Protein AF-A0A942QZ62-F1 (afdb_monomer_lite)

Sequence (145 aa):
MKFITEDDLRDLYRKEPFTAYNLEPGARLTPGGRQFLADRGISMPDNSFSHKKKDTNPRSSSELSESKKNINKLKLYSKMKSIEALFFLTEEELLHRDVILAQSVAKLSKQYSRLKNELKVKGKVENLCCSECTGIKEHNFSDNL

Secondary structure (DSSP, 8-state):
-EEE-HHHHHHHHHHS--SB--PPTTEEE-HHHHHHHHHTT-B-----------------SSHHHHHHHHHHHHHHHHHHHHHHHHHHHHHHHHHTT-HHHHHHHHHHHHHHHHHHHHHHTTPPPP-------SS--TTTTTTT-

pLDDT: mean 78.54, std 17.74, range [36.59, 97.62]

Structure (mmCIF, N/CA/C/O backbone):
data_AF-A0A942QZ62-F1
#
_entry.id   AF-A0A942QZ62-F1
#
loop_
_atom_site.group_PDB
_atom_site.id
_atom_site.type_symbol
_atom_site.label_atom_id
_atom_site.label_alt_id
_atom_site.label_comp_id
_atom_site.label_asym_id
_atom_site.label_entity_id
_atom_site.label_seq_id
_atom_site.pdbx_PDB_ins_code
_atom_site.Cartn_x
_atom_site.Cartn_y
_atom_site.Cartn_z
_atom_site.occupancy
_atom_site.B_iso_or_equiv
_atom_site.auth_seq_id
_atom_site.auth_comp_id
_atom_site.auth_asym_id
_atom_site.auth_atom_id
_atom_site.pdbx_PDB_model_num
ATOM 1 N N . MET A 1 1 ? -37.458 -15.280 28.577 1.00 68.44 1 MET A N 1
ATOM 2 C CA . MET A 1 1 ? -36.487 -14.167 28.453 1.00 68.44 1 MET A CA 1
ATOM 3 C C . MET A 1 1 ? -36.540 -13.664 27.024 1.00 68.44 1 MET A C 1
ATOM 5 O O . MET A 1 1 ? -36.542 -14.500 26.129 1.00 68.44 1 MET A O 1
ATOM 9 N N . LYS A 1 2 ? -36.649 -12.351 26.804 1.00 79.88 2 LYS A N 1
ATOM 10 C CA . LYS A 1 2 ? -36.702 -11.787 25.447 1.00 79.88 2 LYS A CA 1
ATOM 11 C C . LYS A 1 2 ? -35.281 -11.582 24.931 1.00 79.88 2 LYS A C 1
ATOM 13 O O . LYS A 1 2 ? -34.445 -11.033 25.649 1.00 79.88 2 LYS A O 1
ATOM 18 N N . PHE A 1 3 ? -35.008 -12.043 23.717 1.00 85.44 3 PHE A N 1
ATOM 19 C CA . PHE A 1 3 ? -33.731 -11.814 23.055 1.00 85.44 3 PHE A CA 1
ATOM 20 C C . PHE A 1 3 ? -33.912 -10.774 21.968 1.00 85.44 3 PHE A C 1
ATOM 22 O O . PHE A 1 3 ? -34.851 -10.874 21.189 1.00 85.44 3 PHE A O 1
ATOM 29 N N . ILE A 1 4 ? -33.013 -9.799 21.936 1.00 87.31 4 ILE A N 1
ATOM 30 C CA . ILE A 1 4 ? -32.986 -8.778 20.895 1.00 87.31 4 ILE A CA 1
ATOM 31 C C . ILE A 1 4 ? -31.931 -9.184 19.880 1.00 87.31 4 ILE A C 1
ATOM 33 O O . ILE A 1 4 ? -30.747 -9.386 20.205 1.00 87.31 4 ILE A O 1
ATOM 37 N N . THR A 1 5 ? -32.403 -9.400 18.662 1.00 90.88 5 THR A N 1
ATOM 38 C CA . THR A 1 5 ? -31.600 -9.833 17.530 1.00 90.88 5 THR A CA 1
ATOM 39 C C . THR A 1 5 ? -31.039 -8.637 16.775 1.00 90.88 5 THR A C 1
ATOM 41 O O . THR A 1 5 ? -31.363 -7.481 17.043 1.00 90.88 5 THR A O 1
ATOM 44 N N . GLU A 1 6 ? -30.135 -8.919 15.848 1.00 93.25 6 GLU A N 1
ATOM 45 C CA . GLU A 1 6 ? -29.623 -7.906 14.936 1.00 93.25 6 GLU A CA 1
ATOM 46 C C . GLU A 1 6 ? -30.728 -7.315 14.049 1.00 93.25 6 GLU A C 1
ATOM 48 O O . GLU A 1 6 ? -30.774 -6.104 13.841 1.00 93.25 6 GLU A O 1
ATOM 53 N N . ASP A 1 7 ? -31.629 -8.164 13.551 1.00 90.12 7 ASP A N 1
ATOM 54 C CA . ASP A 1 7 ? -32.687 -7.749 12.632 1.00 90.12 7 ASP A CA 1
ATOM 55 C C . ASP A 1 7 ? -33.701 -6.833 13.325 1.00 90.12 7 ASP A C 1
ATOM 57 O O . ASP A 1 7 ? -34.071 -5.806 12.757 1.00 90.12 7 ASP A O 1
ATOM 61 N N . ASP A 1 8 ? -34.021 -7.096 14.598 1.00 88.69 8 ASP A N 1
ATOM 62 C CA . ASP A 1 8 ? -34.853 -6.197 15.411 1.00 88.69 8 ASP A CA 1
ATOM 63 C C . ASP A 1 8 ? -34.249 -4.782 15.483 1.00 88.69 8 ASP A C 1
ATOM 65 O O . ASP A 1 8 ? -34.947 -3.774 15.354 1.00 88.69 8 ASP A O 1
ATOM 69 N N . LEU A 1 9 ? -32.926 -4.689 15.660 1.00 90.31 9 LEU A N 1
ATOM 70 C CA . LEU A 1 9 ? -32.213 -3.412 15.723 1.00 90.31 9 LEU A CA 1
ATOM 71 C C . LEU A 1 9 ? -32.121 -2.734 14.353 1.00 90.31 9 LEU A C 1
ATOM 73 O O . LEU A 1 9 ? -32.219 -1.509 14.277 1.00 90.31 9 LEU A O 1
ATOM 77 N N . ARG A 1 10 ? -31.959 -3.502 13.269 1.00 91.38 10 ARG A N 1
ATOM 78 C CA . ARG A 1 10 ? -31.983 -2.976 11.896 1.00 91.38 10 ARG A CA 1
ATOM 79 C C . ARG A 1 10 ? -33.340 -2.384 11.549 1.00 91.38 10 ARG A C 1
ATOM 81 O O . ARG A 1 10 ? -33.377 -1.307 10.956 1.00 91.38 10 ARG A O 1
ATOM 88 N N . ASP A 1 11 ? -34.426 -3.049 11.922 1.00 92.19 11 ASP A N 1
ATOM 89 C CA . ASP A 1 11 ? -35.782 -2.578 11.649 1.00 92.19 11 ASP A CA 1
ATOM 90 C C . ASP A 1 11 ? -36.106 -1.304 12.428 1.00 92.19 11 ASP A C 1
ATOM 92 O O . ASP A 1 11 ? -36.675 -0.367 11.864 1.00 92.19 11 ASP A O 1
ATOM 96 N N . LEU A 1 12 ? -35.678 -1.219 13.691 1.00 88.12 12 LEU A N 1
ATOM 97 C CA . LEU A 1 12 ? -35.766 0.017 14.471 1.00 88.12 12 LEU A CA 1
ATOM 98 C C . LEU A 1 12 ? -34.942 1.138 13.829 1.00 88.12 12 LEU A C 1
ATOM 100 O O . LEU A 1 12 ? -35.452 2.238 13.639 1.00 88.12 12 LEU A O 1
ATOM 104 N N . TYR A 1 13 ? -33.706 0.845 13.418 1.00 89.12 13 TYR A N 1
ATOM 105 C CA . TYR A 1 13 ? -32.801 1.846 12.851 1.00 89.12 13 TYR A CA 1
ATOM 106 C C . TYR A 1 13 ? -33.254 2.344 11.471 1.00 89.12 13 TYR A C 1
ATOM 108 O O . TYR A 1 13 ? -32.986 3.484 11.101 1.00 89.12 13 TYR A O 1
ATOM 116 N N . ARG A 1 14 ? -33.937 1.498 10.687 1.00 90.12 14 ARG A N 1
ATOM 117 C CA . ARG A 1 14 ? -34.546 1.889 9.405 1.00 90.12 14 ARG A CA 1
ATOM 118 C C . ARG A 1 14 ? -35.723 2.840 9.589 1.00 90.12 14 ARG A C 1
ATOM 120 O O . ARG A 1 14 ? -35.934 3.683 8.724 1.00 90.12 14 ARG A O 1
ATOM 127 N N . LYS A 1 15 ? -36.491 2.682 10.670 1.00 90.69 15 LYS A N 1
ATOM 128 C CA . LYS A 1 15 ? -37.608 3.579 10.994 1.00 90.69 15 LYS A CA 1
ATOM 129 C C . LYS A 1 15 ? -37.088 4.922 11.484 1.00 90.69 15 LYS A C 1
ATOM 131 O O . LYS A 1 15 ? -37.497 5.956 10.971 1.00 90.69 15 LYS A O 1
ATOM 136 N N . GLU A 1 16 ? -36.172 4.887 12.444 1.00 81.31 16 GLU A N 1
ATOM 137 C CA . GLU A 1 16 ? -35.590 6.081 13.037 1.00 81.31 16 GLU A CA 1
ATOM 138 C C . GLU A 1 16 ? -34.131 5.806 13.422 1.00 81.31 16 GLU A C 1
ATOM 140 O O . GLU A 1 16 ? -33.865 4.945 14.264 1.00 81.31 16 GLU A O 1
ATOM 145 N N . PRO A 1 17 ? -33.156 6.503 12.818 1.00 88.00 17 PRO A N 1
ATOM 146 C CA . PRO A 1 17 ? -31.763 6.376 13.217 1.00 88.00 17 PRO A CA 1
ATOM 147 C C . PRO A 1 17 ? -31.559 6.849 14.661 1.00 88.00 17 PRO A C 1
ATOM 149 O O . PRO A 1 17 ? -31.907 7.974 15.009 1.00 88.00 17 PRO A O 1
ATOM 152 N N . PHE A 1 18 ? -30.929 6.016 15.488 1.00 87.56 18 PHE A N 1
ATOM 153 C CA . PHE A 1 18 ? -30.639 6.326 16.891 1.00 87.56 18 PHE A CA 1
ATOM 154 C C . PHE A 1 18 ? -29.142 6.220 17.200 1.00 87.56 18 PHE A C 1
ATOM 156 O O . PHE A 1 18 ? -28.410 5.440 16.589 1.00 87.56 18 PHE A O 1
ATOM 163 N N . THR A 1 19 ? -28.683 7.015 18.168 1.00 84.69 19 THR A N 1
ATOM 164 C CA . THR A 1 19 ? -27.286 7.048 18.650 1.00 84.69 19 THR A CA 1
ATOM 165 C C . THR A 1 19 ? -27.113 6.402 20.022 1.00 84.69 19 THR A C 1
ATOM 167 O O . THR A 1 19 ? -25.987 6.114 20.431 1.00 84.69 19 THR A O 1
ATOM 170 N N . ALA A 1 20 ? -28.220 6.131 20.713 1.00 85.19 20 ALA A N 1
ATOM 171 C CA . ALA A 1 20 ? -28.248 5.403 21.968 1.00 85.19 20 ALA A CA 1
ATOM 172 C C . ALA A 1 20 ? -29.359 4.353 21.949 1.00 85.19 20 ALA A C 1
ATOM 174 O O . ALA A 1 20 ? -30.429 4.588 21.387 1.00 85.19 20 ALA A O 1
ATOM 175 N N . TYR A 1 21 ? -29.101 3.203 22.567 1.00 85.00 21 TYR A N 1
ATOM 176 C CA . TYR A 1 21 ? -30.077 2.128 22.692 1.00 85.00 21 TYR A CA 1
ATOM 177 C C . TYR A 1 21 ? -30.213 1.710 24.157 1.00 85.00 21 TYR A C 1
ATOM 179 O O . TYR A 1 21 ? -29.222 1.446 24.831 1.00 85.00 21 TYR A O 1
ATOM 187 N N . ASN A 1 22 ? -31.447 1.662 24.662 1.00 82.50 22 ASN A N 1
ATOM 188 C CA . ASN A 1 22 ? -31.733 1.272 26.041 1.00 82.50 22 ASN A CA 1
ATOM 189 C C . ASN A 1 22 ? -32.292 -0.146 26.059 1.00 82.50 22 ASN A C 1
ATOM 191 O O . ASN A 1 22 ? -33.330 -0.421 25.458 1.00 82.50 22 ASN A O 1
ATOM 195 N N . LEU A 1 23 ? -31.603 -1.049 26.756 1.00 82.12 23 LEU A N 1
ATOM 196 C CA . LEU A 1 23 ? -32.055 -2.428 26.887 1.00 82.12 23 LEU A CA 1
ATOM 197 C C . LEU A 1 23 ? -33.102 -2.530 27.995 1.00 82.12 23 LEU A C 1
ATOM 199 O O . LEU A 1 23 ? -32.817 -2.201 29.148 1.00 82.12 23 LEU A O 1
ATOM 203 N N . GLU A 1 24 ? -34.289 -3.032 27.658 1.00 76.31 24 GLU A N 1
ATOM 204 C CA . GLU A 1 24 ? -35.328 -3.264 28.660 1.00 76.31 24 GLU A CA 1
ATOM 205 C C . GLU A 1 24 ? -34.878 -4.282 29.728 1.00 76.31 24 GLU A C 1
ATOM 207 O O . GLU A 1 24 ? -34.213 -5.277 29.404 1.00 76.31 24 GLU A O 1
ATOM 212 N N . PRO A 1 25 ? -35.243 -4.074 31.008 1.00 70.62 25 PRO A N 1
ATOM 213 C CA . PRO A 1 25 ? -34.860 -4.975 32.086 1.00 70.62 25 PRO A CA 1
ATOM 214 C C . PRO A 1 25 ? -35.391 -6.395 31.835 1.00 70.62 25 PRO A C 1
ATOM 216 O O . PRO A 1 25 ? -36.588 -6.620 31.676 1.00 70.62 25 PRO A O 1
ATOM 219 N N . GLY A 1 26 ? -34.481 -7.372 31.787 1.00 72.94 26 GLY A N 1
ATOM 220 C CA . GLY A 1 26 ? -34.798 -8.779 31.506 1.00 72.94 26 GLY A CA 1
ATOM 221 C C . GLY A 1 26 ? -34.714 -9.188 30.028 1.00 72.94 26 GLY A C 1
ATOM 222 O O . GLY A 1 26 ? -34.890 -10.374 29.716 1.00 72.94 26 GLY A O 1
ATOM 223 N N . ALA A 1 27 ? -34.404 -8.254 29.123 1.00 80.06 27 ALA A N 1
ATOM 224 C CA . ALA A 1 27 ? -34.025 -8.557 27.748 1.00 80.06 27 ALA A CA 1
ATOM 225 C C . ALA A 1 27 ? -32.513 -8.814 27.634 1.00 80.06 27 ALA A C 1
ATOM 227 O O . ALA A 1 27 ? -31.707 -8.262 28.382 1.00 80.06 27 ALA A O 1
ATOM 228 N N . ARG A 1 28 ? -32.103 -9.673 26.696 1.00 84.31 28 ARG A N 1
ATOM 229 C CA . ARG A 1 28 ? -30.687 -9.955 26.407 1.00 84.31 28 ARG A CA 1
ATOM 230 C C . ARG A 1 28 ? -30.393 -9.719 24.937 1.00 84.31 28 ARG A C 1
ATOM 232 O O . ARG A 1 28 ? -31.146 -10.157 24.077 1.00 84.31 28 ARG A O 1
ATOM 239 N N . LEU A 1 29 ? -29.252 -9.109 24.637 1.00 88.38 29 LEU A N 1
ATOM 240 C CA . LEU A 1 29 ? -28.779 -9.030 23.258 1.00 88.38 29 LEU A CA 1
ATOM 241 C C . LEU A 1 29 ? -28.168 -10.358 22.807 1.00 88.38 29 LEU A C 1
ATOM 243 O O . LEU A 1 29 ? -27.397 -10.993 23.543 1.00 88.38 29 LEU A O 1
ATOM 247 N N . THR A 1 30 ? -28.449 -10.725 21.565 1.00 90.06 30 THR A N 1
ATOM 248 C CA . THR A 1 30 ? -27.677 -11.735 20.836 1.00 90.06 30 THR A CA 1
ATOM 249 C C . THR A 1 30 ? -26.265 -11.215 20.514 1.00 90.06 30 THR A C 1
ATOM 251 O O . THR A 1 30 ? -26.035 -10.002 20.530 1.00 90.06 30 THR A O 1
ATOM 254 N N . PRO A 1 31 ? -25.286 -12.095 20.232 1.00 88.25 31 PRO A N 1
ATOM 255 C CA . PRO A 1 31 ? -23.970 -11.669 19.753 1.00 88.25 31 PRO A CA 1
ATOM 256 C C . PRO A 1 31 ? -24.047 -10.766 18.511 1.00 88.25 31 PRO A C 1
ATOM 258 O O . PRO A 1 31 ? -23.385 -9.735 18.486 1.00 88.25 31 PRO A O 1
ATOM 261 N N . GLY A 1 32 ? -24.916 -11.098 17.546 1.00 87.38 32 GLY A N 1
ATOM 262 C CA . GLY A 1 32 ? -25.134 -10.292 16.338 1.00 87.38 32 GLY A CA 1
ATOM 263 C C . GLY A 1 32 ? -25.673 -8.894 16.646 1.00 87.38 32 GLY A C 1
ATOM 264 O O . GLY A 1 32 ? -25.113 -7.906 16.183 1.00 87.38 32 GLY A O 1
ATOM 265 N N . GLY A 1 33 ? -26.675 -8.786 17.526 1.00 89.69 33 GLY A N 1
ATOM 266 C CA . GLY A 1 33 ? -27.184 -7.482 17.962 1.00 89.69 33 GLY A CA 1
ATOM 267 C C . GLY A 1 33 ? -26.120 -6.627 18.660 1.00 89.69 33 GLY A C 1
ATOM 268 O O . GLY A 1 33 ? -26.065 -5.419 18.451 1.00 89.69 33 GLY A O 1
ATOM 269 N N . ARG A 1 34 ? -25.220 -7.247 19.440 1.00 88.12 34 ARG A N 1
ATOM 270 C CA . ARG A 1 34 ? -24.097 -6.535 20.086 1.00 88.12 34 ARG A CA 1
ATOM 271 C C . ARG A 1 34 ? -23.129 -5.981 19.051 1.00 88.12 34 ARG A C 1
ATOM 273 O O . ARG A 1 34 ? -22.724 -4.828 19.168 1.00 88.12 34 ARG A O 1
ATOM 280 N N . GLN A 1 35 ? -22.790 -6.795 18.055 1.00 89.81 35 GLN A N 1
ATOM 281 C CA . GLN A 1 35 ? -21.894 -6.392 16.980 1.00 89.81 35 GLN A CA 1
ATOM 282 C C . GLN A 1 35 ? -22.490 -5.240 16.165 1.0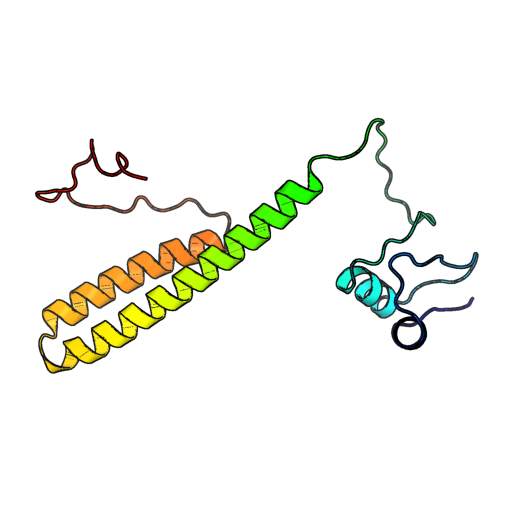0 89.81 35 GLN A C 1
ATOM 284 O O . GLN A 1 35 ? -21.804 -4.256 15.926 1.00 89.81 35 GLN A O 1
ATOM 289 N N . PHE A 1 36 ? -23.783 -5.298 15.840 1.00 91.50 36 PHE A N 1
ATOM 290 C CA . PHE A 1 36 ? -24.459 -4.240 15.089 1.00 91.50 36 PHE A CA 1
ATOM 291 C C . PHE A 1 36 ? -24.422 -2.878 15.792 1.00 91.50 36 PHE A C 1
ATOM 293 O O . PHE A 1 36 ? -24.140 -1.863 15.153 1.00 91.50 36 PHE A O 1
ATOM 300 N N . LEU A 1 37 ? -24.668 -2.841 17.108 1.00 89.69 37 LEU A N 1
ATOM 301 C CA . LEU A 1 37 ? -24.561 -1.599 17.881 1.00 89.69 37 LEU A CA 1
ATOM 302 C C . LEU A 1 37 ? -23.121 -1.068 17.901 1.00 89.69 37 LEU A C 1
ATOM 304 O O . LEU A 1 37 ? -22.918 0.134 17.735 1.00 89.69 37 LEU A O 1
ATOM 308 N N . ALA A 1 38 ? -22.129 -1.954 18.050 1.00 86.56 38 ALA A N 1
ATOM 309 C CA . ALA A 1 38 ? -20.713 -1.588 18.039 1.00 86.56 38 ALA A CA 1
ATOM 310 C C . ALA A 1 38 ? -20.266 -1.034 16.674 1.00 86.56 38 ALA A C 1
ATOM 312 O O . ALA A 1 38 ? -19.648 0.028 16.620 1.00 86.56 38 ALA A O 1
ATOM 313 N N . ASP A 1 39 ? -20.638 -1.699 15.577 1.00 88.88 39 ASP A N 1
ATOM 314 C CA . ASP A 1 39 ? -20.295 -1.300 14.206 1.00 88.88 39 ASP A CA 1
ATOM 315 C C . ASP A 1 39 ? -20.902 0.060 13.830 1.00 88.88 39 ASP A C 1
ATOM 317 O O . ASP A 1 39 ? -20.313 0.829 13.070 1.00 88.88 39 ASP A O 1
ATOM 321 N N . ARG A 1 40 ? -22.081 0.378 14.380 1.00 85.44 40 ARG A N 1
ATOM 322 C CA . ARG A 1 40 ? -22.775 1.661 14.179 1.00 85.44 40 ARG A CA 1
ATOM 323 C C . ARG A 1 40 ? -22.366 2.747 15.178 1.00 85.44 40 ARG A C 1
ATOM 325 O O . ARG A 1 40 ? -22.830 3.876 15.041 1.00 85.44 40 ARG A O 1
ATOM 332 N N . GLY A 1 41 ? -21.521 2.431 16.162 1.00 85.06 41 GLY A N 1
ATOM 333 C CA . GLY A 1 41 ? -21.110 3.369 17.210 1.00 85.06 41 GLY A CA 1
ATOM 334 C C . GLY A 1 41 ? -22.257 3.811 18.126 1.00 85.06 41 GLY A C 1
ATOM 335 O O . GLY A 1 41 ? -22.245 4.934 18.627 1.00 85.06 41 GLY A O 1
ATOM 336 N N . ILE A 1 42 ? -23.265 2.958 18.318 1.00 87.06 42 ILE A N 1
ATOM 337 C CA . ILE A 1 42 ? -24.442 3.254 19.138 1.00 87.06 42 ILE A CA 1
ATOM 338 C C . ILE A 1 42 ? -24.104 2.965 20.599 1.00 87.06 42 ILE A C 1
ATOM 340 O O . ILE A 1 42 ? -23.730 1.846 20.955 1.00 87.06 42 ILE A O 1
ATOM 344 N N . SER A 1 43 ? -24.233 3.982 21.451 1.00 79.44 43 SER A N 1
ATOM 345 C CA . SER A 1 43 ? -23.877 3.882 22.865 1.00 79.44 43 SER A CA 1
ATOM 346 C C . 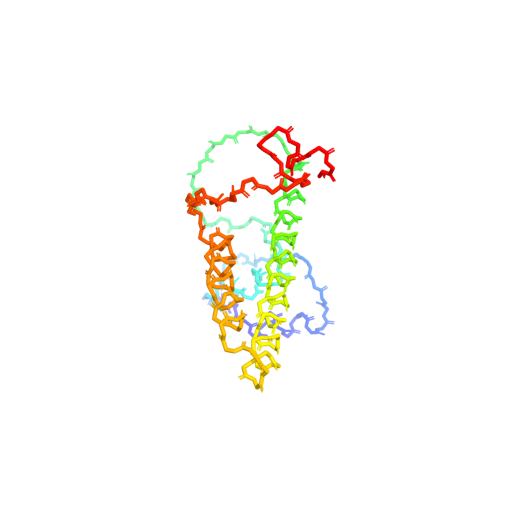SER A 1 43 ? -24.974 3.187 23.672 1.00 79.44 43 SER A C 1
ATOM 348 O O . SER A 1 43 ? -26.159 3.490 23.533 1.00 79.44 43 SER A O 1
ATOM 350 N N . MET A 1 44 ? -24.571 2.271 24.548 1.00 75.38 44 MET A N 1
ATOM 351 C CA . MET A 1 44 ? -25.444 1.657 25.545 1.00 75.38 44 MET A CA 1
ATOM 352 C C . MET A 1 44 ? -25.165 2.338 26.888 1.00 75.38 44 MET A C 1
ATOM 354 O O . MET A 1 44 ? -24.133 2.038 27.496 1.00 75.38 44 MET A O 1
ATOM 358 N N . PRO A 1 45 ? -26.021 3.255 27.370 1.00 62.72 45 PRO A N 1
ATOM 359 C CA . PRO A 1 45 ? -25.905 3.762 28.728 1.00 62.72 45 PRO A CA 1
ATOM 360 C C . PRO A 1 45 ? -26.245 2.622 29.697 1.00 62.72 45 PRO A C 1
ATOM 362 O O . PRO A 1 45 ? -27.396 2.251 29.883 1.00 62.72 45 PRO A O 1
ATOM 365 N N . ASP A 1 46 ? -25.176 2.024 30.212 1.00 52.38 46 ASP A N 1
ATOM 366 C CA . ASP A 1 46 ? -25.063 1.105 31.340 1.00 52.38 46 ASP A CA 1
ATOM 367 C C . ASP A 1 46 ? -26.295 0.247 31.683 1.00 52.38 46 ASP A C 1
ATOM 369 O O . ASP A 1 46 ? -27.203 0.651 32.409 1.00 52.38 46 ASP A O 1
ATOM 373 N N . ASN A 1 47 ? -26.252 -1.021 31.268 1.00 45.22 47 ASN A N 1
ATOM 374 C CA . ASN A 1 47 ? -26.923 -2.076 32.017 1.00 45.22 47 ASN A CA 1
ATOM 375 C C . ASN A 1 47 ? -25.974 -3.273 32.180 1.00 45.22 47 ASN A C 1
ATOM 377 O O . ASN A 1 47 ? -25.997 -4.240 31.423 1.00 45.22 47 ASN A O 1
ATOM 381 N N . SER A 1 48 ? -25.068 -3.116 33.148 1.00 48.62 48 SER A N 1
ATOM 382 C CA . SER A 1 48 ? -24.389 -4.150 33.938 1.00 48.62 48 SER A CA 1
ATOM 383 C C . SER A 1 48 ? -24.137 -5.520 33.274 1.00 48.62 48 SER A C 1
ATOM 385 O O . SER A 1 48 ? -24.806 -6.510 33.551 1.00 48.62 48 SER A O 1
ATOM 387 N N . PHE A 1 49 ? -23.030 -5.627 32.535 1.00 42.00 49 PHE A N 1
ATOM 388 C CA . PHE A 1 49 ? -22.252 -6.871 32.494 1.00 42.00 49 PHE A CA 1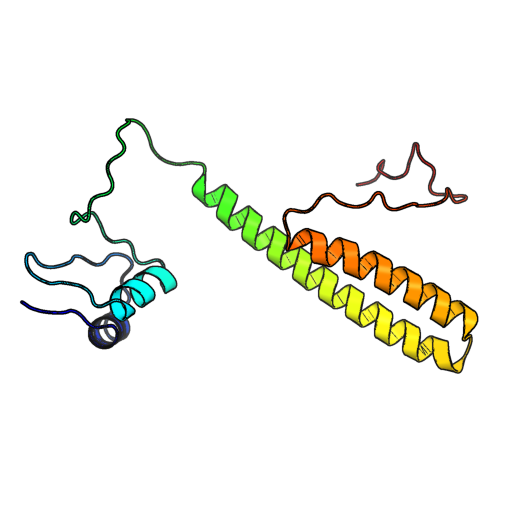
ATOM 389 C C . PHE A 1 49 ? -20.802 -6.574 32.884 1.00 42.00 49 PHE A C 1
ATOM 391 O O . PHE A 1 49 ? -19.943 -6.235 32.081 1.00 42.00 49 PHE A O 1
ATOM 398 N N . SER A 1 50 ? -20.602 -6.658 34.195 1.00 38.91 50 SER A N 1
ATOM 399 C CA . SER A 1 50 ? -19.357 -6.769 34.952 1.00 38.91 50 SER A CA 1
ATOM 400 C C . SER A 1 50 ? -18.071 -7.102 34.176 1.00 38.91 50 SER A C 1
ATOM 402 O O . SER A 1 50 ? -17.817 -8.263 33.868 1.00 38.91 50 SER A O 1
ATOM 404 N N . HIS A 1 51 ? -17.154 -6.135 34.123 1.00 39.31 51 HIS A N 1
ATOM 405 C CA . HIS A 1 51 ? -15.798 -6.345 34.634 1.00 39.31 51 HIS A CA 1
ATOM 406 C C . HIS A 1 51 ? -15.405 -5.150 35.510 1.00 39.31 51 HIS A C 1
ATOM 408 O O . HIS A 1 51 ? -15.274 -4.022 35.048 1.00 39.31 51 HIS A O 1
ATOM 414 N N . LYS A 1 52 ? -15.253 -5.410 36.814 1.00 40.06 52 LYS A N 1
ATOM 415 C CA . LYS A 1 52 ? -14.722 -4.458 37.793 1.00 40.06 52 LYS A CA 1
ATOM 416 C C . LYS A 1 52 ? -13.333 -3.983 37.352 1.00 40.06 52 LYS A C 1
ATOM 418 O O . LYS A 1 52 ? -12.442 -4.819 37.250 1.00 40.06 52 LYS A O 1
ATOM 423 N N . LYS A 1 53 ? -13.129 -2.667 37.278 1.00 36.59 53 LYS A N 1
ATOM 424 C CA . LYS A 1 53 ? -12.021 -1.962 37.947 1.00 36.59 53 LYS A CA 1
ATOM 425 C C . LYS A 1 53 ? -12.476 -0.535 38.276 1.00 36.59 53 LYS A C 1
ATOM 427 O O . LYS A 1 53 ? -12.879 0.212 37.395 1.00 36.59 53 LYS A O 1
ATOM 432 N N . LYS A 1 54 ? -12.453 -0.219 39.573 1.00 40.09 54 LYS A N 1
ATOM 433 C CA . LYS A 1 54 ? -12.535 1.136 40.127 1.00 40.09 54 LYS A CA 1
ATOM 434 C C . LYS A 1 54 ? -11.295 1.915 39.675 1.00 40.09 54 LYS A C 1
ATOM 436 O O . LYS A 1 54 ? -10.200 1.380 39.799 1.00 40.09 54 LYS A O 1
ATOM 441 N N . ASP A 1 55 ? -11.461 3.123 39.154 1.00 36.91 55 ASP A N 1
ATOM 442 C CA . ASP A 1 55 ? -11.231 4.342 39.935 1.00 36.91 55 ASP A CA 1
ATOM 443 C C . ASP A 1 55 ? -11.682 5.593 39.163 1.00 36.91 55 ASP A C 1
ATOM 445 O O . ASP A 1 55 ? -11.858 5.606 37.949 1.00 36.91 55 ASP A O 1
ATOM 449 N N . THR A 1 56 ? -11.971 6.610 39.957 1.00 38.59 56 THR A N 1
ATOM 450 C CA . THR A 1 56 ? -12.652 7.880 39.711 1.00 38.59 56 THR A CA 1
ATOM 451 C C . THR A 1 56 ? -11.921 8.907 38.826 1.00 38.59 56 THR A C 1
ATOM 453 O O . THR A 1 56 ? -10.727 9.131 38.995 1.00 38.59 56 THR A O 1
ATOM 456 N N . ASN A 1 57 ? -12.742 9.683 38.091 1.00 42.19 57 ASN A N 1
ATOM 457 C CA . ASN A 1 57 ? -12.574 11.088 37.643 1.00 42.19 57 ASN A CA 1
ATOM 458 C C . ASN A 1 57 ? -11.904 11.371 36.267 1.00 42.19 57 ASN A C 1
ATOM 460 O O . ASN A 1 57 ? -11.156 10.547 35.755 1.00 42.19 57 ASN A O 1
ATOM 464 N N . PRO A 1 58 ? -12.125 12.562 35.666 1.00 44.78 58 PRO A N 1
ATOM 465 C CA . PRO A 1 58 ? -13.290 12.974 34.886 1.00 44.78 58 PRO A CA 1
ATOM 466 C C . PRO A 1 58 ? -13.026 13.024 33.364 1.00 44.78 58 PRO A C 1
ATOM 468 O O . PRO A 1 58 ? -11.903 13.142 32.887 1.00 44.78 58 PRO A O 1
ATOM 471 N N . ARG A 1 59 ? -14.136 12.976 32.620 1.00 40.22 59 ARG A N 1
ATOM 472 C CA . ARG A 1 59 ? -14.357 13.349 31.212 1.00 40.22 59 ARG A CA 1
ATOM 473 C C . ARG A 1 59 ? -13.188 13.987 30.428 1.00 40.22 59 ARG A C 1
ATOM 475 O O . ARG A 1 59 ? -12.856 15.157 30.578 1.00 40.22 59 ARG A O 1
ATOM 482 N N . SER A 1 60 ? -12.758 13.206 29.437 1.00 49.09 60 SER A N 1
ATOM 483 C CA . SER A 1 60 ? -12.858 13.521 28.003 1.00 49.09 60 SER A CA 1
ATOM 484 C C . SER A 1 60 ? -12.077 14.718 27.450 1.00 49.09 60 SER A C 1
ATOM 486 O O . SER A 1 60 ? -12.604 15.815 27.278 1.00 49.09 60 SER A O 1
ATOM 488 N N . SER A 1 61 ? -10.876 14.415 26.961 1.00 42.78 61 SER A N 1
ATOM 489 C CA . SER A 1 61 ? -10.286 15.067 25.780 1.00 42.78 61 SER A CA 1
ATOM 490 C C . SER A 1 61 ? -9.505 14.097 24.870 1.00 42.78 61 SER A C 1
ATOM 492 O O . SER A 1 61 ? -9.036 14.489 23.802 1.00 42.78 61 SER A O 1
ATOM 494 N N . SER A 1 62 ? -9.396 12.810 25.225 1.00 48.19 62 SER A N 1
ATOM 495 C CA . SER A 1 62 ? -8.494 11.854 24.565 1.00 48.19 62 SER A CA 1
ATOM 496 C C . SER A 1 62 ? -9.091 11.086 23.372 1.00 48.19 62 SER A C 1
ATOM 498 O O . SER A 1 62 ? -8.353 10.811 22.422 1.00 48.19 62 SER A O 1
ATOM 500 N N . GLU A 1 63 ? -10.399 10.803 23.337 1.00 45.38 63 GLU A N 1
ATOM 501 C CA . GLU A 1 63 ? -11.018 9.931 22.309 1.00 45.38 63 GLU A CA 1
ATOM 502 C C . GLU A 1 63 ? -11.057 10.550 20.894 1.00 45.38 63 GLU A C 1
ATOM 504 O O . GLU A 1 63 ? -10.877 9.861 19.882 1.00 45.38 63 GLU A O 1
ATOM 509 N N . LEU A 1 64 ? -11.189 11.878 20.792 1.00 41.91 64 LEU A N 1
ATOM 510 C CA . LEU A 1 64 ? -11.089 12.591 19.508 1.00 41.91 64 LEU A CA 1
ATOM 511 C C . LEU A 1 64 ? -9.666 12.557 18.932 1.00 41.91 64 LEU A C 1
ATOM 513 O O . LEU A 1 64 ? -9.486 12.665 17.719 1.00 41.91 64 LEU A O 1
ATOM 517 N N . SER A 1 65 ? -8.645 12.423 19.784 1.00 53.19 65 SER A N 1
ATOM 518 C CA . SER A 1 65 ? -7.248 12.394 19.343 1.00 53.19 65 SER A CA 1
ATOM 519 C C . SER A 1 65 ? -6.861 11.031 18.761 1.00 53.19 65 SER A C 1
ATOM 521 O O . SER A 1 65 ? -6.098 10.965 17.799 1.00 53.19 65 SER A O 1
ATOM 523 N N . GLU A 1 66 ? -7.414 9.943 19.297 1.00 53.16 66 GLU A N 1
ATOM 524 C CA . GLU A 1 66 ? -7.037 8.574 18.939 1.00 53.16 66 GLU A CA 1
ATOM 525 C C . GLU A 1 66 ? -7.740 8.099 17.659 1.00 53.16 66 GLU A C 1
ATOM 527 O O . GLU A 1 66 ? -7.111 7.522 16.768 1.00 53.16 66 GLU A O 1
ATOM 532 N N . SER A 1 67 ? -9.010 8.476 17.485 1.00 59.38 67 SER A N 1
ATOM 533 C CA . SER A 1 67 ? -9.749 8.295 16.227 1.00 59.38 67 SER A CA 1
ATOM 534 C C . SER A 1 67 ? -9.126 9.087 15.067 1.00 59.38 67 SER A C 1
ATOM 536 O O . SER A 1 67 ? -8.890 8.525 13.995 1.00 59.38 67 SER A O 1
ATOM 538 N N . LYS A 1 68 ? -8.752 10.360 15.283 1.00 64.12 68 LYS A N 1
ATOM 539 C CA . LYS A 1 68 ? -8.024 11.175 14.288 1.00 64.12 68 LYS A CA 1
ATOM 540 C C . LYS A 1 68 ? -6.656 10.584 13.933 1.00 64.12 68 LYS A C 1
ATOM 542 O O . LYS A 1 68 ? -6.301 10.560 12.754 1.00 64.12 68 LYS A O 1
ATOM 547 N N . LYS A 1 69 ? -5.901 10.068 14.914 1.00 67.62 69 LYS A N 1
ATOM 548 C CA . LYS A 1 69 ? -4.621 9.370 14.680 1.00 67.62 69 LYS A CA 1
ATOM 549 C C . LYS A 1 69 ? -4.805 8.140 13.788 1.00 67.62 69 LYS A C 1
ATOM 551 O O . LYS A 1 69 ? -4.051 7.972 12.831 1.00 67.62 69 LYS A O 1
ATOM 556 N N . ASN A 1 70 ? -5.838 7.333 14.034 1.00 76.81 70 ASN A N 1
ATOM 557 C CA . ASN A 1 70 ? -6.154 6.167 13.204 1.00 76.81 70 ASN A CA 1
ATOM 558 C C . ASN A 1 70 ? -6.577 6.552 11.776 1.00 76.81 70 ASN A C 1
ATOM 560 O O . ASN A 1 70 ? -6.115 5.930 10.819 1.00 76.81 70 ASN A O 1
ATOM 564 N N . ILE A 1 71 ? -7.369 7.618 11.606 1.00 80.88 71 ILE A N 1
ATOM 565 C CA . ILE A 1 71 ? -7.749 8.137 10.280 1.00 80.88 71 ILE A CA 1
ATOM 566 C C . ILE A 1 71 ? -6.524 8.645 9.511 1.00 80.88 71 ILE A C 1
ATOM 568 O O . ILE A 1 71 ? -6.361 8.324 8.336 1.00 80.88 71 ILE A O 1
ATOM 572 N N . ASN A 1 72 ? -5.645 9.420 10.150 1.00 86.06 72 ASN A N 1
ATOM 573 C CA . ASN A 1 72 ? -4.437 9.941 9.504 1.00 86.06 72 ASN A CA 1
ATOM 574 C C . ASN A 1 72 ? -3.481 8.814 9.101 1.00 86.06 72 ASN A C 1
ATOM 576 O O . ASN A 1 72 ? -2.928 8.837 8.003 1.00 86.06 72 ASN A O 1
ATOM 580 N N . LYS A 1 73 ? -3.350 7.791 9.949 1.00 85.31 73 LYS A N 1
ATOM 581 C CA . LYS A 1 73 ? -2.578 6.583 9.657 1.00 85.31 73 LYS A CA 1
ATOM 582 C C . LYS A 1 73 ? -3.143 5.816 8.461 1.00 85.31 73 LYS A C 1
ATOM 584 O O . LYS A 1 73 ? -2.385 5.404 7.586 1.00 85.31 73 LYS A O 1
ATOM 589 N N . LEU A 1 74 ? -4.467 5.668 8.390 1.00 86.38 74 LEU A N 1
ATOM 590 C CA . LEU A 1 74 ? -5.141 5.038 7.257 1.00 86.38 74 LEU A CA 1
ATOM 591 C C . LEU A 1 74 ? -4.950 5.850 5.967 1.00 86.38 74 LEU A C 1
ATOM 593 O O . LEU A 1 74 ? -4.599 5.282 4.939 1.00 86.38 74 LEU A O 1
ATOM 597 N N . LYS A 1 75 ? -5.101 7.180 6.028 1.00 89.81 75 LYS A N 1
ATOM 598 C CA . LYS A 1 75 ? -4.846 8.083 4.892 1.00 89.81 75 LYS A CA 1
ATOM 599 C C . LYS A 1 75 ? -3.408 7.973 4.389 1.00 89.81 75 LYS A C 1
ATOM 601 O O . LYS A 1 75 ? -3.199 7.882 3.182 1.00 89.81 75 LYS A O 1
ATOM 606 N N . LEU A 1 76 ? -2.431 7.969 5.297 1.00 89.12 76 LEU A N 1
ATOM 607 C CA . LEU A 1 76 ? -1.024 7.777 4.952 1.00 89.12 76 LEU A CA 1
ATOM 608 C C . LEU A 1 76 ? -0.819 6.422 4.270 1.00 89.12 76 LEU A C 1
ATOM 610 O O . LEU A 1 76 ? -0.268 6.379 3.177 1.00 89.12 76 LEU A O 1
ATOM 614 N N . TYR A 1 77 ? -1.339 5.337 4.848 1.00 90.31 77 TYR A N 1
ATOM 615 C CA . TYR A 1 77 ? -1.235 3.999 4.264 1.00 90.31 77 TYR A CA 1
ATOM 616 C C . TYR A 1 77 ? -1.829 3.924 2.848 1.00 90.31 77 TYR A C 1
ATOM 618 O O . TYR A 1 77 ? -1.220 3.340 1.952 1.00 90.31 77 TYR A O 1
ATOM 626 N N . SER A 1 78 ? -2.989 4.546 2.623 1.00 90.88 78 SER A N 1
ATOM 627 C CA . SER A 1 78 ? -3.610 4.616 1.298 1.00 90.88 78 SER A CA 1
ATOM 628 C C . SER A 1 78 ? -2.752 5.391 0.298 1.00 90.88 78 SER A C 1
ATOM 630 O O . SER A 1 78 ? -2.552 4.918 -0.816 1.00 90.88 78 SER A O 1
ATOM 632 N N . LYS A 1 79 ? -2.171 6.533 0.697 1.00 94.31 79 LYS A N 1
ATOM 633 C CA . LYS A 1 79 ? -1.208 7.261 -0.149 1.00 94.31 79 LYS A CA 1
ATOM 634 C C . LYS A 1 79 ? 0.009 6.402 -0.475 1.00 94.31 79 LYS A C 1
ATOM 636 O O . LYS A 1 79 ? 0.460 6.387 -1.616 1.00 94.31 79 LYS A O 1
ATOM 641 N N . MET A 1 80 ? 0.509 5.651 0.505 1.00 94.50 80 MET A N 1
ATOM 642 C CA . MET A 1 80 ? 1.637 4.760 0.270 1.00 94.50 80 MET A CA 1
ATOM 643 C C . MET A 1 80 ? 1.295 3.644 -0.720 1.00 94.50 80 MET A C 1
ATOM 645 O O . MET A 1 80 ? 2.119 3.274 -1.547 1.00 94.50 80 MET A O 1
ATOM 649 N N . LYS A 1 81 ? 0.058 3.137 -0.701 1.00 93.88 81 LYS A N 1
ATOM 650 C CA . LYS A 1 81 ? -0.421 2.185 -1.710 1.00 93.88 81 LYS A CA 1
ATOM 651 C C . LYS A 1 81 ? -0.449 2.774 -3.120 1.00 93.88 81 LYS A C 1
ATOM 653 O O . LYS A 1 81 ? -0.077 2.077 -4.058 1.00 93.88 81 LYS A O 1
ATOM 658 N N . SER A 1 82 ? -0.832 4.040 -3.267 1.00 95.75 82 SER A N 1
ATOM 659 C CA . SER A 1 82 ? -0.756 4.734 -4.557 1.00 95.75 82 SER A CA 1
ATOM 660 C C . SER A 1 82 ? 0.686 4.863 -5.058 1.00 95.75 82 SER A C 1
ATOM 662 O O . SER A 1 82 ? 0.939 4.618 -6.231 1.00 95.75 82 SER A O 1
ATOM 664 N N . ILE A 1 83 ? 1.639 5.184 -4.177 1.00 96.19 83 ILE A N 1
ATOM 665 C CA . ILE A 1 83 ? 3.067 5.262 -4.536 1.00 96.19 83 ILE A CA 1
ATOM 666 C C . ILE A 1 83 ? 3.621 3.884 -4.923 1.00 96.19 83 ILE A C 1
ATOM 668 O O . ILE A 1 83 ? 4.342 3.767 -5.905 1.00 96.19 83 ILE A O 1
ATOM 672 N N . GLU A 1 84 ? 3.246 2.823 -4.206 1.00 94.94 84 GLU A N 1
ATOM 673 C CA . GLU A 1 84 ? 3.609 1.444 -4.563 1.00 94.94 84 GLU A CA 1
ATOM 674 C C . GLU A 1 84 ? 3.107 1.055 -5.965 1.00 94.94 84 GLU A C 1
ATOM 676 O O . GLU A 1 84 ? 3.828 0.409 -6.717 1.00 94.94 84 GLU A O 1
ATOM 681 N N . ALA A 1 85 ? 1.911 1.500 -6.359 1.00 96.69 85 ALA A N 1
ATOM 682 C CA . ALA A 1 85 ? 1.427 1.308 -7.725 1.00 96.69 85 ALA A CA 1
ATOM 683 C C . ALA A 1 85 ? 2.251 2.099 -8.758 1.00 96.69 85 ALA A C 1
ATOM 685 O O . ALA A 1 85 ? 2.543 1.576 -9.830 1.00 96.69 85 ALA A O 1
ATOM 686 N N . LEU A 1 86 ? 2.669 3.328 -8.430 1.00 97.62 86 LEU A N 1
ATOM 687 C CA . LEU A 1 86 ? 3.535 4.134 -9.299 1.00 97.62 86 LEU A CA 1
ATOM 688 C C . LEU A 1 86 ? 4.906 3.487 -9.515 1.00 97.62 86 LEU A C 1
ATOM 690 O O . LEU A 1 86 ? 5.426 3.568 -10.625 1.00 97.62 86 LEU A O 1
ATOM 694 N N . PHE A 1 87 ? 5.460 2.803 -8.508 1.00 97.38 87 PHE A N 1
ATOM 695 C CA . PHE A 1 87 ? 6.670 1.999 -8.688 1.00 97.38 87 PHE A CA 1
ATOM 696 C C . PHE A 1 87 ? 6.469 0.944 -9.776 1.00 97.38 87 PHE A C 1
ATOM 698 O O . PHE A 1 87 ? 7.254 0.908 -10.714 1.00 97.38 87 PHE A O 1
ATOM 705 N N . PHE A 1 88 ? 5.390 0.157 -9.716 1.00 95.75 88 PHE A N 1
ATOM 706 C CA . PHE A 1 88 ? 5.132 -0.880 -10.722 1.00 95.75 88 PHE A CA 1
ATOM 707 C C . PHE A 1 88 ? 4.927 -0.325 -12.131 1.00 95.75 88 PHE A C 1
ATOM 709 O O . PHE A 1 88 ? 5.444 -0.899 -13.084 1.00 95.75 88 PHE A O 1
ATOM 716 N N . LEU A 1 89 ? 4.207 0.793 -12.267 1.00 97.06 89 LEU A N 1
ATOM 717 C CA . LEU A 1 89 ? 4.033 1.453 -13.564 1.00 97.06 89 LEU A CA 1
ATOM 718 C C . LEU A 1 89 ? 5.376 1.941 -14.121 1.00 97.06 89 LEU A C 1
ATOM 720 O O . LEU A 1 89 ? 5.691 1.702 -15.280 1.00 97.06 89 LEU A O 1
ATOM 724 N N . THR A 1 90 ? 6.194 2.565 -13.273 1.00 96.75 90 THR A N 1
ATOM 725 C CA . THR A 1 90 ? 7.529 3.042 -13.663 1.00 96.75 90 THR A CA 1
ATOM 726 C C . THR A 1 90 ? 8.457 1.880 -14.021 1.00 96.75 90 THR A C 1
ATOM 728 O O . THR A 1 90 ? 9.203 1.956 -14.989 1.00 96.75 90 THR A O 1
ATOM 731 N N . GLU A 1 91 ? 8.424 0.790 -13.253 1.00 96.81 91 GLU A N 1
ATOM 732 C CA . GLU A 1 91 ? 9.206 -0.418 -13.525 1.00 96.81 91 GLU A CA 1
ATOM 733 C C . GLU A 1 91 ? 8.828 -1.035 -14.873 1.00 96.81 91 GLU A C 1
ATOM 735 O O . GLU A 1 91 ? 9.718 -1.385 -15.642 1.00 96.81 91 GLU A O 1
ATOM 740 N N . GLU A 1 92 ? 7.533 -1.139 -15.179 1.00 96.06 92 GLU A N 1
ATOM 741 C CA . GLU A 1 92 ? 7.032 -1.659 -16.455 1.00 96.06 92 GLU A CA 1
ATOM 742 C C . GLU A 1 92 ? 7.459 -0.785 -17.639 1.00 96.06 92 GLU A C 1
ATOM 744 O O . GLU A 1 92 ? 7.987 -1.302 -18.628 1.00 96.06 92 GLU A O 1
ATOM 749 N N . GLU A 1 93 ? 7.352 0.537 -17.504 1.00 96.44 93 GLU A N 1
ATOM 750 C CA . GLU A 1 93 ? 7.817 1.471 -18.530 1.00 96.44 93 GLU A CA 1
ATOM 751 C C . GLU A 1 93 ? 9.332 1.335 -18.768 1.00 96.44 93 GLU A C 1
ATOM 753 O O . GLU A 1 93 ? 9.802 1.310 -19.912 1.00 96.44 93 GLU A O 1
ATOM 758 N N . LEU A 1 94 ? 10.108 1.216 -17.687 1.00 97.06 94 LEU A N 1
ATOM 759 C CA . LEU A 1 94 ? 11.563 1.112 -17.747 1.00 97.06 94 LEU A CA 1
ATOM 760 C C . LEU A 1 94 ? 12.047 -0.250 -18.238 1.00 97.06 94 LEU A C 1
ATOM 762 O O . LEU A 1 94 ? 13.084 -0.300 -18.893 1.00 97.06 94 LEU A O 1
ATOM 766 N N . LEU A 1 95 ? 11.322 -1.341 -17.979 1.00 95.44 95 LEU A N 1
ATOM 767 C CA . LEU A 1 95 ? 11.713 -2.689 -18.413 1.00 95.44 95 LEU A CA 1
ATOM 768 C C . LEU A 1 95 ? 11.955 -2.769 -19.925 1.00 95.44 95 LEU A C 1
ATOM 770 O O . LEU A 1 95 ? 12.828 -3.513 -20.368 1.00 95.44 95 LEU A O 1
ATOM 774 N N . HIS A 1 96 ? 11.226 -1.971 -20.704 1.00 93.00 96 HIS A N 1
ATOM 775 C CA . HIS A 1 96 ? 11.347 -1.914 -22.159 1.00 93.00 96 HIS A CA 1
ATOM 776 C C . HIS A 1 96 ? 12.515 -1.046 -22.658 1.00 93.00 96 HIS A C 1
ATOM 778 O O . HIS A 1 96 ? 12.845 -1.097 -23.842 1.00 93.00 96 HIS A O 1
ATOM 784 N N . ARG A 1 97 ? 13.129 -0.230 -21.790 1.00 94.69 97 ARG A N 1
ATOM 785 C CA . ARG A 1 97 ? 14.143 0.775 -22.162 1.00 94.69 97 ARG A CA 1
ATOM 786 C C . ARG A 1 97 ? 15.493 0.540 -21.495 1.00 94.69 97 ARG A C 1
ATOM 788 O O . ARG A 1 97 ? 16.523 0.599 -22.157 1.00 94.69 97 ARG A O 1
ATOM 795 N N . ASP A 1 98 ? 15.480 0.294 -20.191 1.00 97.19 98 ASP A N 1
ATOM 796 C CA . ASP A 1 98 ? 16.660 0.124 -19.356 1.00 97.19 98 ASP A CA 1
ATOM 797 C C . ASP A 1 98 ? 16.353 -0.845 -18.206 1.00 97.19 98 ASP A C 1
ATOM 799 O O . ASP A 1 98 ? 15.795 -0.493 -17.162 1.00 97.19 98 ASP A O 1
ATOM 803 N N . VAL A 1 99 ? 16.760 -2.099 -18.402 1.00 96.88 99 VAL A N 1
ATOM 804 C CA . VAL A 1 99 ? 16.543 -3.180 -17.436 1.00 96.88 99 VAL A CA 1
ATOM 805 C C . VAL A 1 99 ? 17.329 -2.953 -16.138 1.00 96.88 99 VAL A C 1
ATOM 807 O O . VAL A 1 99 ? 16.867 -3.355 -15.070 1.00 96.88 99 VAL A O 1
ATOM 810 N N . ILE A 1 100 ? 18.494 -2.300 -16.188 1.00 96.56 100 ILE A N 1
ATOM 811 C CA . ILE A 1 100 ? 19.321 -2.049 -14.997 1.00 96.56 100 ILE A CA 1
ATOM 812 C C . ILE A 1 100 ? 18.673 -0.973 -14.126 1.00 96.56 100 ILE A C 1
ATOM 814 O O . ILE A 1 100 ? 18.592 -1.116 -12.897 1.00 96.56 100 ILE A O 1
ATOM 818 N N . LEU A 1 101 ? 18.154 0.079 -14.757 1.00 95.81 101 LEU A N 1
ATOM 819 C CA . LEU A 1 101 ? 17.393 1.104 -14.058 1.00 95.81 101 LEU A CA 1
ATOM 820 C C . LEU A 1 101 ? 16.085 0.528 -13.501 1.00 95.81 101 LEU A C 1
ATOM 822 O O . LEU A 1 101 ? 15.805 0.724 -12.318 1.00 95.81 101 LEU A O 1
ATOM 826 N N . ALA A 1 102 ? 15.349 -0.273 -14.281 1.00 97.00 102 ALA A N 1
ATOM 827 C CA . ALA A 1 102 ? 14.140 -0.960 -13.815 1.00 97.00 102 ALA A CA 1
ATOM 828 C C . ALA A 1 102 ? 14.411 -1.840 -12.580 1.00 97.00 102 ALA A C 1
ATOM 830 O O . ALA A 1 102 ? 13.684 -1.781 -11.589 1.00 97.00 102 ALA A O 1
ATOM 831 N N . GLN A 1 103 ? 15.509 -2.605 -12.576 1.00 95.88 103 GLN A N 1
ATOM 832 C CA . GLN A 1 103 ? 15.928 -3.393 -11.412 1.00 95.88 103 GLN A CA 1
ATOM 833 C C . GLN A 1 103 ? 16.249 -2.528 -10.186 1.00 95.88 103 GLN A C 1
ATOM 835 O O . GLN A 1 103 ? 15.996 -2.944 -9.052 1.00 95.88 103 GLN A O 1
ATOM 840 N N . SER A 1 104 ? 16.821 -1.343 -10.390 1.00 94.69 104 SER A N 1
ATOM 841 C CA . SER A 1 104 ? 17.133 -0.407 -9.306 1.00 94.69 104 SER A CA 1
ATOM 842 C C . SER A 1 104 ? 15.856 0.173 -8.694 1.00 94.69 104 SER A C 1
ATOM 844 O O . SER A 1 104 ? 15.714 0.184 -7.469 1.00 94.69 104 SER A O 1
ATOM 846 N N . VAL A 1 105 ? 14.882 0.538 -9.531 1.00 96.00 105 VAL A N 1
ATOM 847 C CA . VAL A 1 105 ? 13.545 0.965 -9.093 1.00 96.00 105 VAL A CA 1
ATOM 848 C C . VAL A 1 105 ? 12.828 -0.165 -8.341 1.00 96.00 105 VAL A C 1
ATOM 850 O O . VAL A 1 105 ? 12.319 0.067 -7.246 1.00 96.00 105 VAL A O 1
ATOM 853 N N . ALA A 1 106 ? 12.914 -1.411 -8.817 1.00 95.06 106 ALA A N 1
ATOM 854 C CA . ALA A 1 106 ? 12.345 -2.575 -8.131 1.00 95.06 106 ALA A CA 1
ATOM 855 C C . ALA A 1 106 ? 12.960 -2.842 -6.746 1.00 95.06 106 ALA A C 1
ATOM 857 O O . ALA A 1 106 ? 12.272 -3.268 -5.811 1.00 95.06 106 ALA A O 1
ATOM 858 N N . LYS A 1 107 ? 14.264 -2.589 -6.569 1.00 93.94 107 LYS A N 1
ATOM 859 C CA . LYS A 1 107 ? 14.906 -2.656 -5.243 1.00 93.94 107 LYS A CA 1
ATOM 860 C C . LYS A 1 107 ? 14.346 -1.583 -4.308 1.00 93.94 107 LYS A C 1
ATOM 862 O O . LYS A 1 107 ? 14.032 -1.898 -3.159 1.00 93.94 107 LYS A O 1
ATOM 867 N N . LEU A 1 108 ? 14.167 -0.361 -4.808 1.00 92.81 108 LEU A N 1
ATOM 868 C CA . LEU A 1 108 ? 13.585 0.742 -4.044 1.00 92.81 108 LEU A CA 1
ATOM 869 C C . LEU A 1 108 ? 12.121 0.461 -3.663 1.00 92.81 108 LEU A C 1
ATOM 871 O O . LEU A 1 108 ? 11.746 0.624 -2.504 1.00 92.81 108 LEU A O 1
ATOM 875 N N . SER A 1 109 ? 11.323 -0.072 -4.590 1.00 94.31 109 SER A N 1
ATOM 876 C CA . SER A 1 109 ? 9.940 -0.516 -4.359 1.00 94.31 109 SER A CA 1
ATOM 877 C C . SER A 1 109 ? 9.837 -1.557 -3.233 1.00 94.31 109 SER A C 1
ATOM 879 O O . SER A 1 109 ? 8.981 -1.466 -2.343 1.00 94.31 109 SER A O 1
ATOM 881 N N . LYS A 1 110 ? 10.778 -2.512 -3.175 1.00 91.62 110 LYS A N 1
ATOM 882 C CA . LYS A 1 110 ? 10.868 -3.494 -2.077 1.00 91.62 110 LYS A CA 1
ATOM 883 C C . LYS A 1 110 ? 11.197 -2.847 -0.732 1.00 91.62 110 LYS A C 1
ATOM 885 O O . LYS A 1 110 ? 10.597 -3.226 0.273 1.00 91.62 110 LYS A O 1
ATOM 890 N N . GLN A 1 111 ? 12.128 -1.893 -0.693 1.00 89.69 111 GLN A N 1
ATOM 891 C CA . GLN A 1 111 ? 12.444 -1.148 0.534 1.00 89.69 111 GLN A CA 1
ATOM 892 C C . GLN A 1 111 ? 11.233 -0.335 1.005 1.00 89.69 111 GLN A C 1
ATOM 894 O O . GLN A 1 111 ? 10.840 -0.410 2.168 1.00 89.69 111 GLN A O 1
ATOM 899 N N . TYR A 1 112 ? 10.567 0.348 0.078 1.00 91.75 112 TYR A N 1
ATOM 900 C CA . TYR A 1 112 ? 9.350 1.105 0.341 1.00 91.75 112 TYR A CA 1
ATOM 901 C C . TYR A 1 112 ? 8.211 0.231 0.892 1.00 91.75 112 TYR A C 1
ATOM 903 O O . TYR A 1 112 ? 7.520 0.599 1.846 1.00 91.75 112 TYR A O 1
ATOM 911 N N . SER A 1 113 ? 8.046 -0.972 0.337 1.00 90.62 113 SER A N 1
ATOM 912 C CA . SER A 1 113 ? 7.051 -1.950 0.787 1.00 90.62 113 SER A CA 1
ATOM 913 C C . SER A 1 113 ? 7.237 -2.345 2.255 1.00 90.62 113 SER A C 1
ATOM 915 O O . SER A 1 113 ? 6.244 -2.522 2.967 1.00 90.62 113 SER A O 1
ATOM 917 N N . ARG A 1 114 ? 8.491 -2.466 2.719 1.00 87.88 114 ARG A N 1
ATOM 918 C CA . ARG A 1 114 ? 8.813 -2.762 4.126 1.00 87.88 114 ARG A CA 1
ATOM 919 C C . ARG A 1 114 ? 8.345 -1.628 5.034 1.00 87.88 114 ARG A C 1
ATOM 921 O O . ARG A 1 114 ? 7.524 -1.883 5.912 1.00 87.88 114 ARG A O 1
ATOM 928 N N . LEU A 1 115 ? 8.725 -0.388 4.716 1.00 86.81 115 LEU A N 1
ATOM 929 C CA . LEU A 1 115 ? 8.301 0.814 5.447 1.00 86.81 115 LEU A CA 1
ATOM 930 C C . LEU A 1 115 ? 6.768 0.918 5.541 1.00 86.81 115 LEU A C 1
ATOM 932 O O . LEU A 1 115 ? 6.192 1.166 6.599 1.00 86.81 115 LEU A O 1
ATOM 936 N N . LYS A 1 116 ? 6.070 0.671 4.428 1.00 89.56 116 LYS A N 1
ATOM 937 C CA . LYS A 1 116 ? 4.601 0.679 4.389 1.00 89.56 116 LYS A CA 1
ATOM 938 C C . LYS A 1 116 ? 3.987 -0.389 5.304 1.00 89.56 116 LYS A C 1
ATOM 940 O O . LYS A 1 116 ? 2.953 -0.152 5.932 1.00 89.56 116 LYS A O 1
ATOM 945 N N . ASN A 1 117 ? 4.575 -1.582 5.361 1.00 85.38 117 ASN A N 1
ATOM 946 C CA . ASN A 1 117 ? 4.058 -2.693 6.165 1.00 85.38 117 ASN A CA 1
ATOM 947 C C . ASN A 1 117 ? 4.342 -2.516 7.666 1.00 85.38 117 ASN A C 1
ATOM 949 O O . ASN A 1 117 ? 3.495 -2.878 8.486 1.00 85.38 117 ASN A O 1
ATOM 953 N N . GLU A 1 118 ? 5.455 -1.880 8.027 1.00 83.44 118 GLU A N 1
ATOM 954 C CA . GLU A 1 118 ? 5.748 -1.430 9.397 1.00 83.44 118 GLU A CA 1
ATOM 955 C C . GLU A 1 118 ? 4.771 -0.357 9.886 1.00 83.44 118 GLU A C 1
ATOM 957 O O . GLU A 1 118 ? 4.547 -0.203 11.080 1.00 83.44 118 GLU A O 1
ATOM 962 N N . LEU A 1 119 ? 4.089 0.358 8.988 1.00 80.12 119 LEU A N 1
ATOM 963 C CA . LEU A 1 119 ? 2.988 1.213 9.415 1.00 80.12 119 LEU A CA 1
ATOM 964 C C . LEU A 1 119 ? 1.808 0.373 9.945 1.00 80.12 119 LEU A C 1
ATOM 966 O O . LEU A 1 119 ? 1.090 0.818 10.836 1.00 80.12 119 LEU A O 1
ATOM 970 N N . LYS A 1 120 ? 1.582 -0.852 9.451 1.00 73.25 120 LYS A N 1
ATOM 971 C CA . LYS A 1 120 ? 0.492 -1.730 9.926 1.00 73.25 120 LYS A CA 1
ATOM 972 C C . LYS A 1 120 ? 0.846 -2.476 11.210 1.00 73.25 120 LYS A C 1
ATOM 974 O O . LYS A 1 120 ? 0.040 -2.491 12.139 1.00 73.25 120 LYS A O 1
ATOM 979 N N . VAL A 1 121 ? 2.023 -3.088 11.256 1.00 69.12 121 VAL A N 1
ATOM 980 C CA . VAL A 1 121 ? 2.512 -3.859 12.408 1.00 69.12 121 VAL A CA 1
ATOM 981 C C . VAL A 1 121 ? 3.256 -2.896 13.328 1.00 69.12 121 VAL A C 1
ATOM 983 O O . VAL A 1 121 ? 4.063 -2.139 12.829 1.00 69.12 121 VAL A O 1
ATOM 986 N N . LYS A 1 122 ? 3.032 -2.879 14.650 1.00 61.19 122 LYS A N 1
ATOM 987 C CA . LYS A 1 122 ? 3.839 -2.068 15.597 1.00 61.19 122 LYS A CA 1
ATOM 988 C C . LYS A 1 122 ? 5.295 -2.591 15.686 1.00 61.19 122 LYS A C 1
ATOM 990 O O . LYS A 1 122 ? 5.722 -3.047 16.742 1.00 61.19 122 LYS A O 1
ATOM 995 N N . GLY A 1 123 ? 6.018 -2.616 14.571 1.00 57.62 123 GLY A N 1
ATOM 996 C CA 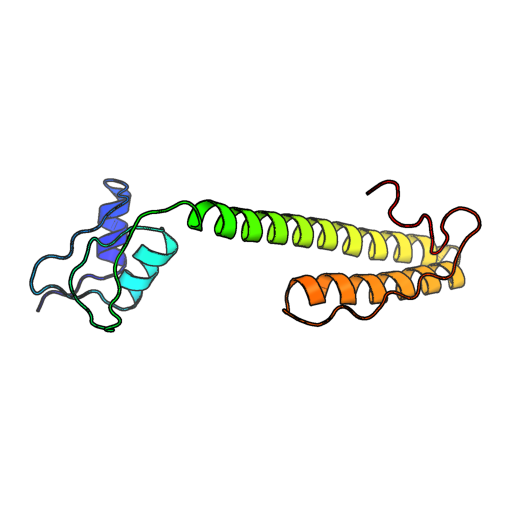. GLY A 1 123 ? 7.387 -3.100 14.439 1.00 57.62 123 GLY A CA 1
ATOM 997 C C . GLY A 1 123 ? 8.397 -1.959 14.501 1.00 57.62 123 GLY A C 1
ATOM 998 O O . GLY A 1 123 ? 8.061 -0.805 14.235 1.00 57.62 123 GLY A O 1
ATOM 999 N N . LYS A 1 124 ? 9.638 -2.286 14.878 1.00 56.84 124 LYS A N 1
ATOM 1000 C CA . LYS A 1 124 ? 10.776 -1.371 14.744 1.00 56.84 124 LYS A CA 1
ATOM 1001 C C . LYS A 1 124 ? 11.043 -1.144 13.260 1.00 56.84 124 LYS A C 1
ATOM 1003 O O . LYS A 1 124 ? 11.161 -2.120 12.530 1.00 56.84 124 LYS A O 1
ATOM 1008 N N . VAL A 1 125 ? 11.154 0.122 12.874 1.00 58.25 125 VAL A N 1
ATOM 1009 C CA . VAL A 1 125 ? 11.550 0.522 11.525 1.00 58.25 125 VAL A CA 1
ATOM 1010 C C . VAL A 1 125 ? 13.022 0.177 11.337 1.00 58.25 125 VAL A C 1
ATOM 1012 O O . VAL A 1 125 ? 13.860 0.650 12.111 1.00 58.25 125 VAL A O 1
ATOM 1015 N N . GLU A 1 126 ? 13.342 -0.684 10.368 1.00 58.25 126 GLU A N 1
ATOM 1016 C CA . GLU A 1 126 ? 14.736 -0.879 9.954 1.00 58.25 126 GLU A CA 1
ATOM 1017 C C . GLU A 1 126 ? 15.301 0.459 9.463 1.00 58.25 126 GLU A C 1
ATOM 1019 O O . GLU A 1 126 ? 14.639 1.202 8.738 1.00 58.25 126 GLU A O 1
ATOM 1024 N N . ASN A 1 127 ? 16.527 0.787 9.874 1.00 62.47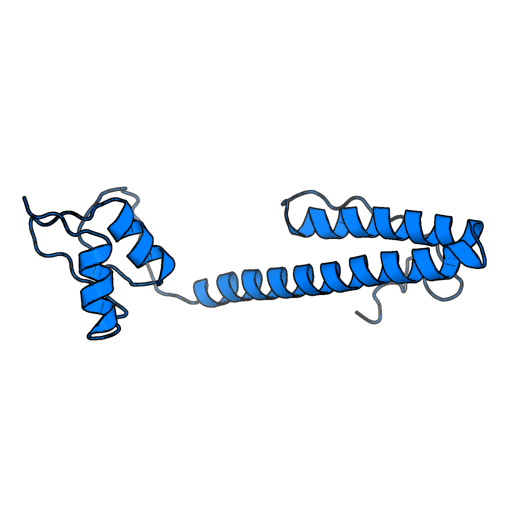 127 ASN A N 1
ATOM 1025 C CA . ASN A 1 127 ? 17.154 2.045 9.491 1.00 62.47 127 ASN A CA 1
ATOM 1026 C C . ASN A 1 127 ? 17.312 2.082 7.960 1.00 62.47 127 ASN A C 1
ATOM 1028 O O . ASN A 1 127 ? 18.020 1.245 7.391 1.00 62.47 127 ASN A O 1
ATOM 1032 N N . LEU A 1 128 ? 16.620 3.010 7.287 1.00 62.59 128 LEU A N 1
ATOM 1033 C CA . LEU A 1 128 ? 16.790 3.205 5.852 1.00 62.59 128 LEU A CA 1
ATOM 1034 C C . LEU A 1 128 ? 18.207 3.727 5.622 1.00 62.59 128 LEU A C 1
ATOM 1036 O O . LEU A 1 128 ? 18.524 4.866 5.948 1.00 62.59 128 LEU A O 1
ATOM 1040 N N . CYS A 1 129 ? 19.061 2.889 5.043 1.00 58.28 129 CYS A N 1
ATOM 1041 C CA . CYS A 1 129 ? 20.384 3.308 4.611 1.00 58.28 129 CYS A CA 1
ATOM 1042 C C . CYS A 1 129 ? 20.234 4.197 3.367 1.00 58.28 129 CYS A C 1
ATOM 1044 O O . CYS A 1 129 ? 20.226 3.709 2.237 1.00 58.28 129 CYS A O 1
ATOM 1046 N N . CYS A 1 130 ? 20.059 5.500 3.582 1.00 61.28 130 CYS A N 1
ATOM 1047 C CA . CYS A 1 130 ? 20.307 6.504 2.558 1.00 61.28 130 CYS A CA 1
ATOM 1048 C C . CYS A 1 130 ? 21.803 6.807 2.562 1.00 61.28 130 CYS A C 1
ATOM 1050 O O . CYS A 1 130 ? 22.330 7.341 3.535 1.00 61.28 130 CYS A O 1
ATOM 1052 N N . SER A 1 131 ? 22.492 6.465 1.478 1.00 70.06 131 SER A N 1
ATOM 1053 C CA . SER A 1 131 ? 23.819 7.015 1.216 1.00 70.06 131 SER A CA 1
ATOM 1054 C C . SER A 1 131 ? 23.692 8.513 0.952 1.00 70.06 131 SER A C 1
ATOM 1056 O O . SER A 1 131 ? 22.790 8.921 0.214 1.00 70.06 131 SER A O 1
ATOM 1058 N N . GLU A 1 132 ? 24.592 9.315 1.515 1.00 78.88 132 GLU A N 1
ATOM 1059 C CA . GLU A 1 132 ? 24.626 10.750 1.239 1.00 78.88 132 GLU A CA 1
ATOM 1060 C C . GLU A 1 132 ? 24.713 11.011 -0.269 1.00 78.88 132 GLU A C 1
ATOM 1062 O O . GLU A 1 132 ? 25.441 10.336 -1.002 1.00 78.88 132 GLU A O 1
ATOM 1067 N N . CYS A 1 133 ? 23.964 12.004 -0.736 1.00 80.25 133 CYS A N 1
ATOM 1068 C CA . CYS A 1 133 ? 24.050 12.504 -2.098 1.00 80.25 133 CYS A CA 1
ATOM 1069 C C . CYS A 1 133 ? 24.453 13.981 -2.088 1.00 80.25 133 CYS A C 1
ATOM 1071 O O . CYS A 1 133 ? 24.537 14.624 -1.041 1.00 80.25 133 CYS A O 1
ATOM 1073 N N . THR A 1 134 ? 24.702 14.550 -3.268 1.00 81.62 134 THR A N 1
ATOM 1074 C CA . THR A 1 134 ? 25.204 15.927 -3.402 1.00 81.62 134 THR A CA 1
ATOM 1075 C C . THR A 1 134 ? 24.311 16.967 -2.708 1.00 81.62 134 THR A C 1
ATOM 1077 O O . THR A 1 134 ? 24.823 17.985 -2.250 1.00 81.62 134 THR A O 1
ATOM 1080 N N . GLY A 1 135 ? 23.001 16.706 -2.600 1.00 79.94 135 GLY A N 1
ATOM 1081 C CA . GLY A 1 135 ? 22.026 17.602 -1.968 1.00 79.94 135 GLY A CA 1
ATOM 1082 C C . GLY A 1 135 ? 21.486 17.156 -0.603 1.00 79.94 135 GLY A C 1
ATOM 1083 O O . GLY A 1 135 ? 21.009 18.004 0.147 1.00 79.94 135 GLY A O 1
ATOM 1084 N N . ILE A 1 136 ? 21.564 15.864 -0.263 1.00 82.81 136 ILE A N 1
ATOM 1085 C CA . ILE A 1 136 ? 20.997 15.294 0.970 1.00 82.81 136 ILE A CA 1
ATOM 1086 C C . ILE A 1 136 ? 22.107 14.565 1.726 1.00 82.81 136 ILE A C 1
ATOM 1088 O O . ILE A 1 136 ? 22.614 13.539 1.277 1.00 82.81 136 ILE A O 1
ATOM 1092 N N . LYS A 1 137 ? 22.472 15.113 2.877 1.00 84.75 137 LYS A N 1
ATOM 1093 C CA . LYS A 1 137 ? 23.515 14.661 3.794 1.00 84.75 137 LYS A CA 1
ATOM 1094 C C . LYS A 1 137 ? 22.902 14.335 5.151 1.00 84.75 137 LYS A C 1
ATOM 1096 O O . LYS A 1 137 ? 21.781 14.749 5.454 1.00 84.75 137 LYS A O 1
ATOM 1101 N N . GLU A 1 138 ? 23.660 13.652 6.002 1.00 77.88 138 GLU A N 1
ATOM 1102 C CA . GLU A 1 138 ? 23.212 13.254 7.343 1.00 77.88 138 GLU A CA 1
ATOM 1103 C C . GLU A 1 138 ? 22.747 14.441 8.205 1.00 77.88 138 GLU A C 1
ATOM 1105 O O . GLU A 1 138 ? 21.881 14.296 9.061 1.00 77.88 138 GLU A O 1
ATOM 1110 N N . HIS A 1 139 ? 23.274 15.638 7.957 1.00 80.62 139 HIS A N 1
ATOM 1111 C CA . HIS A 1 139 ? 22.939 16.833 8.730 1.00 80.62 139 HIS A CA 1
ATOM 1112 C C . HIS A 1 139 ? 21.788 17.670 8.163 1.00 80.62 139 HIS A C 1
ATOM 1114 O O . HIS A 1 139 ? 21.347 18.562 8.871 1.00 80.62 139 HIS A O 1
ATOM 1120 N N . ASN A 1 140 ? 21.324 17.434 6.926 1.00 84.19 140 ASN A N 1
ATOM 1121 C CA . ASN A 1 140 ? 20.289 18.276 6.298 1.00 84.19 140 ASN A CA 1
ATOM 1122 C C . ASN A 1 140 ? 19.056 17.503 5.794 1.00 84.19 140 ASN A C 1
ATOM 1124 O O . ASN A 1 140 ? 18.149 18.089 5.201 1.00 84.19 140 ASN A O 1
ATOM 1128 N N . PHE A 1 141 ? 18.997 16.185 6.019 1.00 76.75 141 PHE A N 1
ATOM 1129 C CA . PHE A 1 141 ? 17.931 15.329 5.484 1.00 76.75 141 PHE A CA 1
ATOM 1130 C C . PHE A 1 141 ? 16.526 15.650 6.019 1.00 76.75 141 PHE A C 1
ATOM 1132 O O . PHE A 1 141 ? 15.543 15.192 5.438 1.00 76.75 141 PHE A O 1
ATOM 1139 N N . SER A 1 142 ? 16.422 16.400 7.121 1.00 76.62 142 SER A N 1
ATOM 1140 C CA . SER A 1 142 ? 15.148 16.721 7.780 1.00 76.62 142 SER A CA 1
ATOM 1141 C C . SER A 1 142 ? 14.859 18.216 7.910 1.00 76.62 142 SER A C 1
ATOM 1143 O O . SER A 1 142 ? 1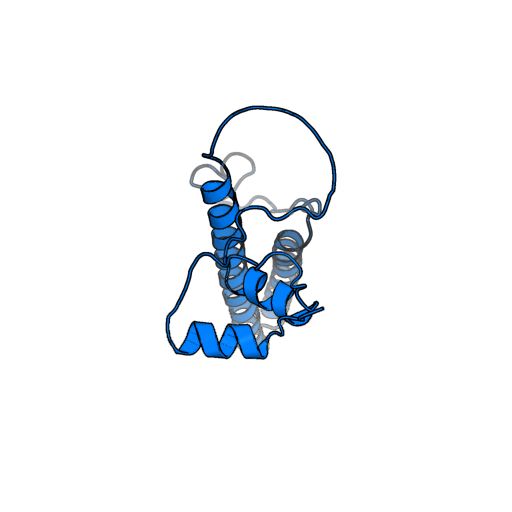3.793 18.575 8.393 1.00 76.62 142 SER A O 1
ATOM 1145 N N . ASP A 1 143 ? 15.733 19.089 7.405 1.00 76.31 143 ASP A N 1
ATOM 1146 C CA . ASP A 1 143 ? 15.633 20.542 7.619 1.00 76.31 143 ASP A CA 1
ATOM 1147 C C . ASP A 1 143 ? 14.384 21.187 6.984 1.00 76.31 143 ASP A C 1
ATOM 1149 O O . ASP A 1 143 ? 14.056 22.331 7.283 1.00 76.31 143 ASP A O 1
ATOM 1153 N N . ASN A 1 144 ? 13.688 20.465 6.098 1.00 61.38 144 ASN A N 1
ATOM 1154 C CA . ASN A 1 144 ? 12.510 20.938 5.360 1.00 61.38 144 ASN A CA 1
ATOM 1155 C C . ASN A 1 144 ? 11.245 20.082 5.595 1.00 61.38 144 ASN A C 1
ATOM 1157 O O . ASN A 1 144 ? 10.306 20.173 4.799 1.00 61.38 144 ASN A O 1
ATOM 1161 N N . LEU A 1 145 ? 11.227 19.220 6.622 1.00 57.88 145 LEU A N 1
ATOM 1162 C CA . LEU A 1 145 ? 10.063 18.396 6.997 1.00 57.88 145 LEU A CA 1
ATOM 1163 C C . LEU A 1 145 ? 9.216 19.058 8.093 1.00 57.88 145 LEU A C 1
ATOM 1165 O O . LEU A 1 145 ? 7.973 18.929 8.008 1.00 57.88 145 LEU A O 1
#

Foldseek 3Di:
DAEDELVNVVVVCVVPNAQEDEDDPPYYYDPRNVVNCVVVNRDYPDDDDDDDDDDDDDDDDPPVVVVVVVVVLVVVLVVLVVVLVVLVVVLVVCVVPPPVVSVVSVVVSVLSVLVSVCSVPVDDRDDPPDDDDPPDDPVCPPVPD

Radius of gyration: 25.5 Å; chains: 1; bounding box: 63×35×62 Å